Protein AF-A0A8T6D0U0-F1 (afdb_monomer_lite)

Secondary structure (DSSP, 8-state):
-EEEESS-GGGT---SGGGEEEE-HHHHHHHTT--HHHHHHHHHGGG-

Radius of gyration: 11.02 Å; chains: 1; bounding box: 25×22×29 Å

Sequence (48 aa):
MEVDHIRPRSRGGEHVWQNVQLLCGPCNRSKGNKTMHEWQSAQAVKSE

Foldseek 3Di:
DDKAFLQHVVRVGDPDPVGIDDDDPVLCVQCPNHHPVVSVVVVVVVVD

pLDDT: mean 92.54, std 10.64, range [49.03, 97.75]

Structure (mmCIF, N/CA/C/O backbone):
data_AF-A0A8T6D0U0-F1
#
_entry.id   AF-A0A8T6D0U0-F1
#
loop_
_atom_site.group_PDB
_atom_site.id
_atom_site.type_symbol
_atom_site.label_atom_id
_atom_site.label_alt_id
_atom_site.label_comp_id
_atom_site.label_asym_id
_atom_site.label_entity_id
_atom_site.label_seq_id
_atom_site.pdbx_PDB_ins_code
_atom_site.Cartn_x
_atom_site.Cartn_y
_atom_site.Cartn_z
_atom_site.occupancy
_atom_site.B_iso_or_equiv
_atom_site.auth_seq_id
_atom_site.auth_comp_id
_atom_site.auth_asym_id
_atom_site.auth_atom_id
_atom_site.pdbx_PDB_model_num
ATOM 1 N N . MET A 1 1 ? 0.528 11.711 2.015 1.00 93.50 1 MET A N 1
ATOM 2 C CA . MET A 1 1 ? 0.011 10.900 0.897 1.00 93.50 1 MET A CA 1
ATOM 3 C C . MET A 1 1 ? 1.100 9.912 0.534 1.00 93.50 1 MET A C 1
ATOM 5 O O . MET A 1 1 ? 2.250 10.327 0.507 1.00 93.50 1 MET A O 1
ATOM 9 N N . GLU A 1 2 ? 0.767 8.645 0.330 1.00 96.75 2 GLU A N 1
ATOM 10 C CA . GLU A 1 2 ? 1.719 7.556 0.088 1.00 96.75 2 GLU A CA 1
ATOM 11 C C . GLU A 1 2 ? 1.243 6.711 -1.098 1.00 96.75 2 GLU A C 1
ATOM 13 O O . GLU A 1 2 ? 0.039 6.541 -1.296 1.00 96.75 2 GLU A O 1
ATOM 18 N N . VAL A 1 3 ? 2.190 6.204 -1.889 1.00 96.81 3 VAL A N 1
ATOM 19 C CA . VAL A 1 3 ? 1.911 5.247 -2.964 1.00 96.81 3 VAL A CA 1
ATOM 20 C C . VAL A 1 3 ? 1.884 3.849 -2.361 1.00 96.81 3 VAL A C 1
ATOM 22 O O . VAL A 1 3 ? 2.833 3.438 -1.696 1.00 96.81 3 VAL A O 1
ATOM 25 N N . ASP A 1 4 ? 0.805 3.123 -2.613 1.00 96.88 4 ASP A N 1
ATOM 26 C CA . ASP A 1 4 ? 0.585 1.759 -2.143 1.00 96.88 4 ASP A CA 1
ATOM 27 C C . ASP A 1 4 ? 0.210 0.848 -3.314 1.00 96.88 4 ASP A C 1
ATOM 29 O O . ASP A 1 4 ? -0.326 1.308 -4.324 1.00 96.88 4 ASP A O 1
ATOM 33 N N . HIS A 1 5 ? 0.473 -0.453 -3.186 1.00 97.69 5 HIS A N 1
ATOM 34 C CA . HIS A 1 5 ? 0.066 -1.429 -4.191 1.00 97.69 5 HIS A CA 1
ATOM 35 C C . HIS A 1 5 ? -1.324 -1.998 -3.893 1.00 97.69 5 HIS A C 1
ATOM 37 O O . HIS A 1 5 ? -1.530 -2.587 -2.830 1.00 97.69 5 HIS A O 1
ATOM 43 N N . ILE A 1 6 ? -2.251 -1.929 -4.855 1.00 96.44 6 ILE A N 1
ATOM 44 C CA . ILE A 1 6 ? -3.619 -2.476 -4.745 1.00 96.44 6 ILE A CA 1
ATOM 45 C C . ILE A 1 6 ? -3.567 -3.955 -4.339 1.00 96.44 6 ILE A C 1
ATOM 47 O O . ILE A 1 6 ? -4.148 -4.355 -3.325 1.00 96.44 6 ILE A O 1
ATOM 51 N N . ARG A 1 7 ? -2.796 -4.758 -5.080 1.00 96.94 7 ARG A N 1
ATOM 52 C CA . ARG A 1 7 ? -2.312 -6.072 -4.657 1.00 96.94 7 ARG A CA 1
ATOM 53 C C . ARG A 1 7 ? -0.911 -5.903 -4.059 1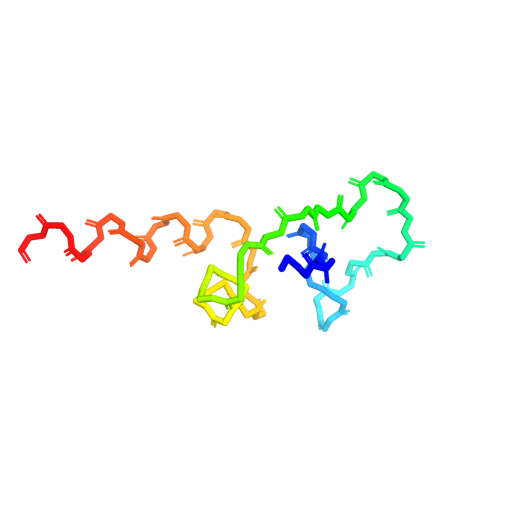.00 96.94 7 ARG A C 1
ATOM 55 O O . ARG A 1 7 ? -0.003 -5.508 -4.790 1.00 96.94 7 ARG A O 1
ATOM 62 N N . PRO A 1 8 ? -0.691 -6.234 -2.778 1.00 97.00 8 PRO A N 1
ATOM 63 C CA . PRO A 1 8 ? 0.614 -6.100 -2.136 1.00 97.00 8 PRO A CA 1
ATOM 64 C C . PRO A 1 8 ? 1.714 -6.859 -2.879 1.00 97.00 8 PRO A C 1
ATOM 66 O O . PRO A 1 8 ? 1.520 -8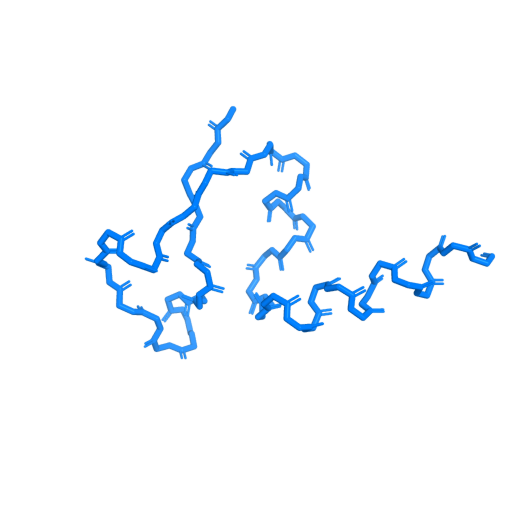.005 -3.296 1.00 97.00 8 PRO A O 1
ATOM 69 N N . ARG A 1 9 ? 2.909 -6.264 -2.969 1.00 95.94 9 ARG A N 1
ATOM 70 C CA . ARG A 1 9 ? 4.086 -6.920 -3.563 1.00 95.94 9 ARG A CA 1
ATOM 71 C C . ARG A 1 9 ? 4.425 -8.258 -2.907 1.00 95.94 9 ARG A C 1
ATOM 73 O O . ARG A 1 9 ? 4.756 -9.210 -3.605 1.00 95.94 9 ARG A O 1
ATOM 80 N N . SER A 1 10 ? 4.281 -8.355 -1.585 1.00 96.19 10 SER A N 1
ATOM 81 C CA . SER A 1 10 ? 4.491 -9.598 -0.824 1.00 96.19 10 SER A CA 1
ATOM 82 C C . SER A 1 10 ? 3.529 -10.726 -1.208 1.00 96.19 10 SER A C 1
ATOM 84 O O . SER A 1 10 ? 3.775 -11.880 -0.878 1.00 96.19 10 SER A O 1
ATOM 86 N N . ARG A 1 11 ? 2.444 -10.408 -1.922 1.00 96.06 11 ARG A N 1
ATOM 87 C CA . ARG A 1 11 ? 1.456 -11.366 -2.427 1.00 96.06 11 ARG A CA 1
ATOM 88 C C . ARG A 1 11 ? 1.461 -11.455 -3.951 1.00 96.06 11 ARG A C 1
ATOM 90 O O . ARG A 1 11 ? 0.456 -11.865 -4.518 1.00 96.06 11 ARG A O 1
ATOM 97 N N . GLY A 1 12 ? 2.557 -11.066 -4.607 1.00 96.25 12 GLY A N 1
ATOM 98 C CA . GLY A 1 12 ? 2.725 -11.158 -6.061 1.00 96.25 12 GLY A CA 1
ATOM 99 C C . GLY A 1 12 ? 2.117 -10.002 -6.857 1.00 96.25 12 GLY A C 1
ATOM 100 O O . GLY A 1 12 ? 1.860 -10.153 -8.046 1.00 96.25 12 GLY A O 1
ATOM 101 N N . GLY A 1 13 ? 1.826 -8.863 -6.225 1.00 96.50 13 GLY A N 1
ATOM 102 C CA . GLY A 1 13 ? 1.428 -7.658 -6.951 1.00 96.50 13 GLY A CA 1
ATOM 103 C C . GLY A 1 13 ? 2.569 -7.075 -7.784 1.00 96.50 13 GLY A C 1
ATOM 104 O O . GLY A 1 13 ? 3.679 -6.897 -7.279 1.00 96.50 13 GLY A O 1
ATOM 105 N N . GLU A 1 14 ? 2.285 -6.752 -9.042 1.00 97.31 14 GLU A N 1
ATOM 106 C CA . GLU A 1 14 ? 3.253 -6.160 -9.966 1.00 97.31 14 GLU A CA 1
ATOM 107 C C . GLU A 1 14 ? 3.467 -4.668 -9.688 1.00 97.31 14 GLU A C 1
ATOM 109 O O . GLU A 1 14 ? 2.594 -3.981 -9.154 1.00 97.31 14 GLU A O 1
ATOM 114 N N . HIS A 1 15 ? 4.628 -4.133 -10.065 1.00 96.00 15 HIS A N 1
ATOM 115 C CA . HIS A 1 15 ? 4.885 -2.698 -9.975 1.00 96.00 15 HIS A CA 1
ATOM 116 C C . HIS A 1 15 ? 4.542 -2.008 -11.297 1.00 96.00 15 HIS A C 1
ATOM 118 O O . HIS A 1 15 ? 5.416 -1.655 -12.082 1.00 96.00 15 HIS A O 1
ATOM 124 N N . VAL A 1 16 ? 3.242 -1.853 -11.531 1.00 97.56 16 VAL A N 1
ATOM 125 C CA . VAL A 1 16 ? 2.668 -1.223 -12.725 1.00 97.56 16 VAL A CA 1
ATOM 126 C C . VAL A 1 16 ? 1.642 -0.173 -12.318 1.00 97.56 16 VAL A C 1
ATOM 128 O O . VAL A 1 16 ? 1.081 -0.246 -11.223 1.00 97.56 16 VAL A O 1
ATOM 131 N N . TRP A 1 17 ? 1.373 0.788 -13.203 1.00 97.31 17 TRP A N 1
ATOM 132 C CA . TRP A 1 17 ? 0.440 1.892 -12.949 1.00 97.31 17 TRP A CA 1
ATOM 133 C C . TRP A 1 17 ? -0.958 1.423 -12.529 1.00 97.31 17 TRP A C 1
ATOM 135 O O . TRP A 1 17 ? -1.597 2.046 -11.691 1.00 97.31 17 TRP A O 1
ATOM 145 N N . GLN A 1 18 ? -1.403 0.283 -13.052 1.00 97.75 18 GLN A N 1
ATOM 146 C CA . GLN A 1 18 ? -2.701 -0.321 -12.757 1.00 97.75 18 GLN A CA 1
ATOM 147 C C . GLN A 1 18 ? -2.773 -0.957 -11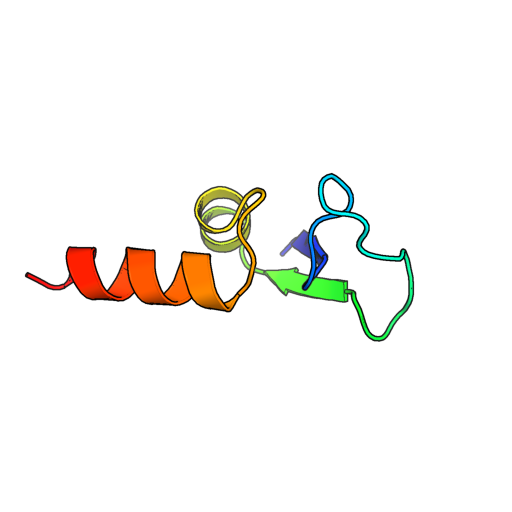.363 1.00 97.75 18 GLN A C 1
ATOM 149 O O . GLN A 1 18 ? -3.867 -1.222 -10.877 1.00 97.75 18 GLN A O 1
ATOM 154 N N . ASN A 1 19 ? -1.630 -1.230 -10.727 1.00 97.69 19 ASN A N 1
ATOM 155 C CA . ASN A 1 19 ? -1.558 -1.849 -9.406 1.00 97.69 19 ASN A CA 1
ATOM 156 C C . ASN A 1 19 ? -1.090 -0.868 -8.323 1.00 97.69 19 ASN A C 1
ATOM 158 O O . ASN A 1 19 ? -0.818 -1.298 -7.208 1.00 97.69 19 ASN A O 1
ATOM 162 N N . VAL A 1 20 ? -0.977 0.429 -8.611 1.00 97.44 20 VAL A N 1
ATOM 163 C CA . VAL A 1 20 ? -0.628 1.445 -7.610 1.00 97.44 20 VAL A CA 1
ATOM 164 C C . VAL A 1 20 ? -1.809 2.373 -7.341 1.00 97.44 20 VAL A C 1
ATOM 166 O O . VAL A 1 20 ? -2.592 2.685 -8.231 1.00 97.44 20 VAL A O 1
ATOM 169 N N . GLN A 1 21 ? -1.940 2.811 -6.094 1.00 96.56 21 GLN A N 1
ATOM 170 C CA . GLN A 1 21 ? -2.963 3.744 -5.633 1.00 96.56 21 GLN A CA 1
ATOM 171 C C . GLN A 1 21 ? -2.364 4.748 -4.645 1.00 96.56 21 GLN A C 1
ATOM 173 O O . GLN A 1 21 ? -1.292 4.521 -4.082 1.00 96.56 21 GLN A O 1
ATOM 178 N N . LEU A 1 22 ? -3.072 5.853 -4.418 1.00 97.56 22 LEU A N 1
ATOM 179 C CA . LEU A 1 22 ? -2.711 6.843 -3.408 1.00 97.56 22 LEU A CA 1
ATOM 180 C C . LEU A 1 22 ? -3.525 6.619 -2.138 1.00 97.56 22 LEU A C 1
ATOM 182 O O . LEU A 1 22 ? -4.753 6.580 -2.179 1.00 97.56 22 LEU A O 1
ATOM 186 N N . LEU A 1 23 ? -2.838 6.519 -1.003 1.00 96.81 23 LEU A N 1
ATOM 187 C CA . LEU A 1 23 ? -3.454 6.398 0.312 1.00 96.81 23 LEU A CA 1
ATOM 188 C C . LEU A 1 23 ? -2.911 7.445 1.284 1.00 96.81 23 LEU A C 1
ATOM 190 O O . LEU A 1 23 ? -1.762 7.887 1.223 1.00 96.81 23 LEU A O 1
ATOM 194 N N . CYS A 1 24 ? -3.749 7.831 2.244 1.00 97.38 24 CYS A N 1
ATOM 195 C CA . CYS A 1 24 ? -3.282 8.566 3.410 1.00 97.38 24 CYS A CA 1
ATOM 196 C C . CYS A 1 24 ? -2.348 7.675 4.254 1.00 97.38 24 CYS A C 1
ATOM 198 O O . CYS A 1 24 ? -2.519 6.460 4.266 1.00 97.38 24 CYS A O 1
ATOM 200 N N . GLY A 1 25 ? -1.395 8.240 5.005 1.00 97.25 25 GLY A N 1
ATOM 201 C CA . GLY A 1 25 ? -0.468 7.435 5.824 1.00 97.25 25 GLY A CA 1
ATOM 202 C C . GLY A 1 25 ? -1.169 6.481 6.813 1.00 97.25 25 GLY A C 1
ATOM 203 O O . GLY A 1 25 ? -0.833 5.298 6.861 1.00 97.25 25 GLY A O 1
ATOM 204 N N . PRO A 1 26 ? -2.196 6.927 7.567 1.00 96.69 26 PRO A N 1
ATOM 205 C CA . PRO A 1 26 ? -3.006 6.032 8.402 1.00 96.69 26 PRO A CA 1
ATOM 206 C C . PRO A 1 26 ? -3.713 4.920 7.612 1.00 96.69 26 PRO A C 1
ATOM 208 O O . PRO A 1 26 ? -3.740 3.771 8.051 1.00 96.69 26 PRO A O 1
ATOM 211 N N . CYS A 1 27 ? -4.247 5.252 6.436 1.00 96.12 27 CYS A N 1
ATOM 212 C CA . CYS A 1 27 ? -4.933 4.330 5.537 1.00 96.12 27 CYS A CA 1
ATOM 213 C C . CYS A 1 27 ? -3.965 3.252 5.035 1.00 96.12 27 CYS A C 1
ATOM 215 O O . CYS A 1 27 ? -4.263 2.063 5.127 1.00 96.12 27 CYS A O 1
ATOM 217 N N . ASN A 1 28 ? -2.777 3.669 4.586 1.00 97.12 28 ASN A N 1
ATOM 218 C CA . ASN A 1 28 ? -1.731 2.781 4.097 1.00 97.12 28 ASN A CA 1
ATOM 219 C C . ASN A 1 28 ? -1.270 1.809 5.191 1.00 97.12 28 ASN A C 1
ATOM 221 O O . ASN A 1 28 ? -1.262 0.595 4.994 1.00 97.12 28 ASN A O 1
ATOM 225 N N . ARG A 1 29 ? -1.010 2.321 6.402 1.00 95.94 29 ARG A N 1
ATOM 226 C CA . ARG A 1 29 ? -0.682 1.484 7.568 1.00 95.94 29 ARG A CA 1
ATOM 227 C C . ARG A 1 29 ? -1.808 0.514 7.935 1.00 95.94 29 ARG A C 1
ATOM 229 O O . ARG A 1 29 ? -1.537 -0.623 8.304 1.00 95.94 29 ARG A O 1
ATOM 23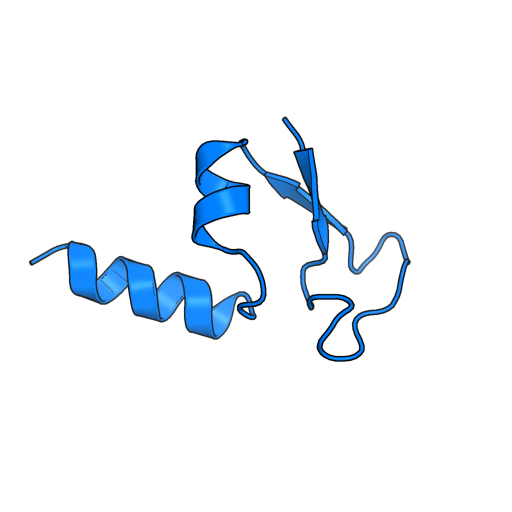6 N N . SER A 1 30 ? -3.069 0.941 7.832 1.00 96.12 30 SER A N 1
ATOM 237 C CA . SER A 1 30 ? -4.233 0.092 8.116 1.00 96.12 30 SER A CA 1
ATOM 238 C C . SER A 1 30 ? -4.414 -1.038 7.092 1.00 96.12 30 SER A C 1
ATOM 240 O O . SER A 1 30 ? -4.762 -2.167 7.475 1.00 96.12 30 SER A O 1
ATOM 242 N N . LYS A 1 31 ? -4.166 -0.743 5.808 1.00 96.62 31 LYS A N 1
ATOM 243 C CA . LYS A 1 31 ? -4.201 -1.716 4.716 1.00 96.62 31 LYS A CA 1
ATOM 244 C C . LYS A 1 31 ? -3.050 -2.712 4.836 1.00 96.62 31 LYS A C 1
ATOM 246 O O . LYS A 1 31 ? -3.292 -3.916 4.887 1.00 96.62 31 LYS A O 1
ATOM 251 N N . GLY A 1 32 ? -1.814 -2.224 4.921 1.00 95.88 32 GLY A N 1
ATOM 252 C CA . GLY A 1 32 ? -0.616 -3.057 5.002 1.00 95.88 32 GLY A CA 1
ATOM 253 C C . GLY A 1 32 ? -0.533 -4.073 3.855 1.00 95.88 32 GLY A C 1
ATOM 254 O O . GLY A 1 32 ? -0.690 -3.736 2.683 1.00 95.88 32 GLY A O 1
ATOM 255 N N . ASN A 1 33 ? -0.319 -5.345 4.198 1.00 96.44 33 ASN A N 1
ATOM 256 C CA . ASN A 1 33 ? -0.223 -6.460 3.247 1.00 96.44 33 ASN A CA 1
ATOM 257 C C . ASN A 1 33 ? -1.573 -7.122 2.909 1.00 96.44 33 ASN A C 1
ATOM 259 O O . ASN A 1 33 ? -1.593 -8.225 2.349 1.00 96.44 33 ASN A O 1
ATOM 263 N N . LYS A 1 34 ? -2.692 -6.481 3.251 1.00 96.44 34 LYS A N 1
ATOM 264 C CA . LYS A 1 34 ? -4.027 -6.958 2.892 1.00 96.44 34 LYS A CA 1
ATOM 265 C C . LYS A 1 34 ? -4.336 -6.617 1.441 1.00 96.44 34 LYS A C 1
ATOM 267 O O . LYS A 1 34 ? -3.947 -5.568 0.923 1.00 96.44 34 LYS A O 1
ATOM 272 N N . THR A 1 35 ? -5.078 -7.503 0.795 1.00 94.56 35 THR A N 1
ATOM 273 C CA . THR A 1 35 ? -5.840 -7.161 -0.406 1.00 94.56 35 THR A CA 1
ATOM 274 C C . THR A 1 35 ? -6.917 -6.131 -0.061 1.00 94.56 35 THR A C 1
ATOM 276 O O . THR A 1 35 ? -7.306 -5.987 1.099 1.00 94.56 35 THR A O 1
ATOM 279 N N . MET A 1 36 ? -7.437 -5.427 -1.068 1.00 94.31 36 MET A N 1
ATOM 280 C CA . MET A 1 36 ? -8.531 -4.471 -0.853 1.00 94.31 36 MET A CA 1
ATOM 281 C C . MET A 1 36 ? -9.751 -5.121 -0.194 1.00 94.31 36 MET A C 1
ATOM 283 O O . MET A 1 36 ? -10.339 -4.525 0.702 1.00 94.31 36 MET A O 1
ATOM 287 N N . HIS A 1 37 ? -10.076 -6.358 -0.580 1.00 94.25 37 HIS A N 1
ATOM 288 C CA . HIS A 1 37 ? -11.192 -7.102 -0.001 1.00 94.25 37 HIS A CA 1
ATOM 289 C C . HIS A 1 37 ? -10.982 -7.377 1.496 1.00 94.25 37 HIS A C 1
ATOM 291 O O . HIS A 1 37 ? 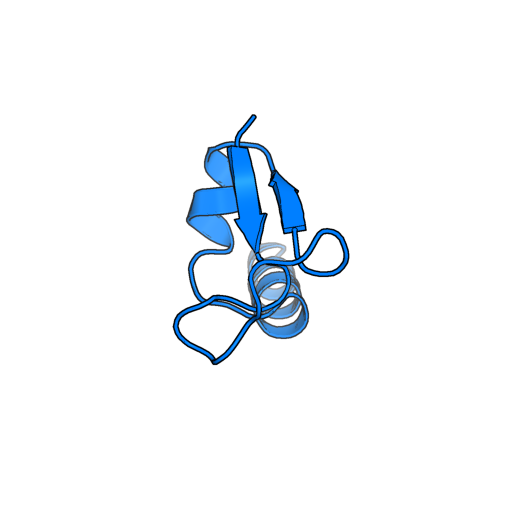-11.821 -7.020 2.314 1.00 94.25 37 HIS A O 1
ATOM 297 N N . GLU A 1 38 ? -9.825 -7.921 1.881 1.00 95.81 38 GLU A N 1
ATOM 298 C CA . GLU A 1 38 ? -9.496 -8.164 3.295 1.00 95.81 38 GLU A CA 1
ATOM 299 C C . GLU A 1 38 ? -9.444 -6.867 4.111 1.00 95.81 38 GLU A C 1
ATOM 301 O O . GLU A 1 38 ? -9.851 -6.847 5.273 1.00 95.81 38 GLU A O 1
ATOM 306 N N . TRP A 1 39 ? -8.937 -5.776 3.524 1.00 95.94 39 TRP A N 1
ATOM 307 C CA . TRP A 1 39 ? -8.898 -4.484 4.202 1.00 95.94 39 TRP A CA 1
ATOM 308 C C . TRP A 1 39 ? -10.305 -3.943 4.460 1.00 95.94 39 TRP A C 1
ATOM 310 O O . TRP A 1 39 ? -10.571 -3.528 5.584 1.00 95.94 39 TRP A O 1
ATOM 320 N N . GLN A 1 40 ? -11.204 -4.005 3.472 1.00 93.75 40 GLN A N 1
ATOM 321 C CA . GLN A 1 40 ? -12.600 -3.570 3.598 1.00 93.75 40 GLN A CA 1
ATOM 322 C C . GLN A 1 40 ? -13.369 -4.404 4.625 1.00 93.75 40 GLN A C 1
ATOM 324 O O . GLN A 1 40 ? -13.990 -3.836 5.523 1.00 93.75 40 GLN A O 1
ATOM 329 N N . SER A 1 41 ? -13.257 -5.733 4.567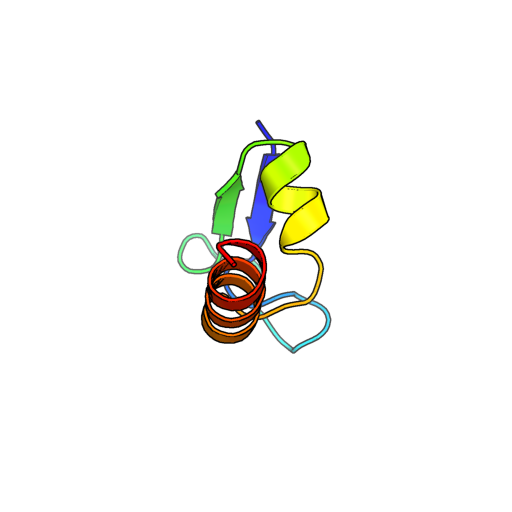 1.00 94.38 41 SER A N 1
ATOM 330 C CA . SER A 1 41 ? -13.889 -6.623 5.549 1.00 94.38 41 SER A CA 1
ATOM 331 C C . SER A 1 41 ? -13.404 -6.330 6.973 1.00 94.38 41 SER A C 1
ATOM 333 O O . SER A 1 41 ? -14.195 -6.322 7.910 1.00 94.38 41 SER A O 1
ATOM 335 N N . ALA A 1 42 ? -12.120 -5.997 7.146 1.00 90.19 42 ALA A N 1
ATOM 336 C CA . ALA A 1 42 ? -11.570 -5.608 8.444 1.00 90.19 42 ALA A CA 1
ATOM 337 C C . ALA A 1 42 ? -12.010 -4.212 8.931 1.00 90.19 42 ALA A C 1
ATOM 339 O O . ALA A 1 42 ? -11.848 -3.926 10.117 1.00 90.19 42 ALA A O 1
ATOM 340 N N . GLN A 1 43 ? -12.511 -3.329 8.057 1.00 85.12 43 GLN A N 1
ATOM 341 C CA . GLN A 1 43 ? -13.133 -2.062 8.475 1.00 85.12 43 GLN A CA 1
ATOM 342 C C . GLN A 1 43 ? -14.593 -2.261 8.883 1.00 85.12 43 GLN A C 1
ATOM 344 O O . GLN A 1 43 ? -15.039 -1.619 9.828 1.00 85.12 43 GLN A O 1
ATOM 349 N N . ALA A 1 44 ? -15.319 -3.167 8.220 1.00 78.06 44 ALA A N 1
ATOM 350 C CA . ALA A 1 44 ? -16.721 -3.439 8.537 1.00 78.06 44 ALA A CA 1
ATOM 351 C C . ALA A 1 44 ? -16.902 -3.873 10.003 1.00 78.06 44 ALA A C 1
ATOM 353 O O . ALA A 1 44 ? -17.762 -3.341 10.691 1.00 78.06 44 ALA A O 1
ATOM 354 N N . VAL A 1 45 ? -16.004 -4.724 10.514 1.00 69.38 45 VAL A N 1
ATOM 355 C CA . VAL A 1 45 ? -16.020 -5.210 11.911 1.00 69.38 45 VAL A CA 1
ATOM 356 C C . VAL A 1 45 ? -15.695 -4.116 12.945 1.00 69.38 45 VAL A C 1
ATOM 358 O O . VAL A 1 45 ? -15.971 -4.279 14.123 1.00 69.38 45 VAL A O 1
ATOM 361 N N . LYS A 1 46 ? -15.099 -2.984 12.547 1.00 60.94 46 LYS A N 1
ATOM 362 C CA . LYS A 1 46 ? -14.761 -1.885 13.478 1.00 60.94 46 LYS A CA 1
ATOM 363 C C . LYS A 1 46 ? -15.894 -0.883 13.686 1.00 60.94 46 LYS A C 1
ATOM 365 O O . LYS A 1 46 ? -15.702 0.092 14.405 1.00 60.94 46 LYS A O 1
ATOM 370 N N . SER A 1 47 ? -17.012 -1.076 12.995 1.00 59.50 47 SER A N 1
ATOM 371 C CA . SER A 1 47 ? -18.149 -0.150 13.001 1.00 59.50 47 SER A CA 1
ATOM 372 C C . SER A 1 47 ? -19.207 -0.521 14.050 1.00 59.50 47 SER A C 1
ATOM 374 O O . SER A 1 47 ? -20.256 0.119 14.078 1.00 59.50 47 SER A O 1
ATOM 376 N N . GLU A 1 48 ? -18.938 -1.544 14.868 1.00 49.03 48 GLU A N 1
ATOM 377 C CA . GLU A 1 48 ? -19.785 -2.054 15.957 1.00 49.03 48 GLU A CA 1
ATOM 378 C C . GLU A 1 48 ? -19.213 -1.694 17.334 1.00 49.03 48 GLU A C 1
ATOM 380 O O . GLU A 1 48 ? -17.970 -1.767 17.502 1.00 49.03 48 GLU A O 1
#